Protein AF-A0A034WQ97-F1 (afdb_monomer_lite)

Sequence (135 aa):
FVFEAGGRCIQAEYGALTNDTISVLNSQLSSLNEISSISGIAKIVGPGKLSVRFYGVASLAGSADYWILDTDYDNYAVVYSCRKQLFAHSVNVWILTRERDPSEDIVKEALAVLVSQGVSLNPLTVTNQSGCSDA

pLDDT: mean 93.38, std 7.18, range [46.62, 98.5]

Organism: Bactrocera dorsalis (NCBI:txid27457)

Structure (mmCIF, N/CA/C/O backbone):
data_AF-A0A034WQ97-F1
#
_entry.id   AF-A0A034WQ97-F1
#
loop_
_atom_site.group_PDB
_atom_site.id
_atom_site.type_symbol
_atom_site.label_atom_id
_atom_site.label_alt_id
_atom_site.label_comp_id
_atom_site.label_asym_id
_atom_site.label_entity_id
_atom_site.label_seq_id
_atom_site.pdbx_PDB_ins_code
_atom_site.Cartn_x
_atom_site.Cartn_y
_atom_site.Cartn_z
_atom_site.occupancy
_atom_site.B_iso_or_equiv
_atom_site.auth_seq_id
_atom_site.auth_comp_id
_atom_site.auth_asym_id
_atom_site.auth_atom_id
_atom_site.pdbx_PDB_model_num
ATOM 1 N N . PHE A 1 1 ? -5.692 8.819 -10.101 1.00 58.31 1 PHE A N 1
ATOM 2 C CA . PHE A 1 1 ? -4.222 8.844 -10.075 1.00 58.31 1 PHE A CA 1
ATOM 3 C C . PHE A 1 1 ? -3.788 7.576 -9.376 1.00 58.31 1 PHE A C 1
ATOM 5 O O . PHE A 1 1 ? -4.330 7.298 -8.315 1.00 58.31 1 PHE A O 1
ATOM 12 N N . VAL A 1 2 ? -2.927 6.803 -10.025 1.00 77.75 2 VAL A N 1
ATOM 13 C CA . VAL A 1 2 ? -2.392 5.517 -9.564 1.00 77.75 2 VAL A CA 1
ATOM 14 C C . VAL A 1 2 ? -0.887 5.686 -9.731 1.00 77.75 2 VAL A C 1
ATOM 16 O O . VAL A 1 2 ? -0.426 5.805 -10.865 1.00 77.75 2 VAL A O 1
ATOM 19 N N . PHE A 1 3 ? -0.163 5.892 -8.631 1.00 85.19 3 PHE A N 1
ATOM 20 C CA . PHE A 1 3 ? 1.242 6.322 -8.670 1.00 85.19 3 PHE A CA 1
ATOM 21 C C . PHE A 1 3 ? 2.130 5.237 -9.286 1.00 85.19 3 PHE A C 1
ATOM 23 O O . PHE A 1 3 ? 3.003 5.519 -10.098 1.00 85.19 3 PHE A O 1
ATOM 30 N N . GLU A 1 4 ? 1.834 3.998 -8.930 1.00 87.88 4 GLU A N 1
ATOM 31 C CA . GLU A 1 4 ? 2.557 2.774 -9.241 1.00 87.88 4 GLU A CA 1
ATOM 32 C C . GLU A 1 4 ? 2.386 2.265 -10.685 1.00 87.88 4 GLU A C 1
ATOM 34 O O . GLU A 1 4 ? 2.962 1.248 -11.072 1.00 87.88 4 GLU A O 1
ATOM 39 N N . ALA A 1 5 ? 1.572 2.938 -11.503 1.00 88.88 5 ALA A N 1
ATOM 40 C CA . ALA A 1 5 ? 1.213 2.452 -12.830 1.00 88.88 5 ALA A CA 1
ATOM 41 C C . ALA A 1 5 ? 2.445 2.297 -13.745 1.00 88.88 5 ALA A C 1
ATOM 43 O O . ALA A 1 5 ? 3.085 3.275 -14.131 1.00 88.88 5 ALA A O 1
ATOM 44 N N . GLY A 1 6 ? 2.744 1.051 -14.130 1.00 89.50 6 GLY A N 1
ATOM 45 C CA . GLY A 1 6 ? 3.857 0.712 -15.024 1.00 89.50 6 GLY A CA 1
ATOM 46 C C . GLY A 1 6 ? 5.247 0.778 -14.382 1.00 89.50 6 GLY A C 1
ATOM 47 O O . GLY A 1 6 ? 6.238 0.683 -15.106 1.00 89.50 6 GLY A O 1
ATOM 48 N N . GLY A 1 7 ? 5.331 0.960 -13.062 1.00 93.69 7 GLY A N 1
ATOM 49 C CA . GLY A 1 7 ? 6.589 0.934 -12.324 1.00 93.69 7 GLY A CA 1
ATOM 50 C C . GLY A 1 7 ? 7.020 -0.466 -11.886 1.00 93.69 7 GLY A C 1
ATOM 51 O O . GLY A 1 7 ? 6.262 -1.436 -11.943 1.00 93.69 7 GLY A O 1
ATOM 52 N N . ARG A 1 8 ? 8.267 -0.559 -11.426 1.00 95.44 8 ARG A N 1
ATOM 53 C CA . ARG A 1 8 ? 8.866 -1.738 -10.786 1.00 95.44 8 ARG A CA 1
ATOM 54 C C . ARG A 1 8 ? 9.597 -1.321 -9.513 1.00 95.44 8 ARG A C 1
ATOM 56 O O . ARG A 1 8 ? 9.813 -0.130 -9.300 1.00 95.44 8 ARG A O 1
ATOM 63 N N . CYS A 1 9 ? 10.017 -2.279 -8.691 1.00 95.50 9 CYS A N 1
ATOM 64 C CA . CYS A 1 9 ? 10.703 -1.986 -7.426 1.00 95.50 9 CYS A CA 1
ATOM 65 C C . CYS A 1 9 ? 9.880 -1.070 -6.507 1.00 95.50 9 CYS A C 1
ATOM 67 O O . CYS A 1 9 ? 10.418 -0.152 -5.892 1.00 95.50 9 CYS A O 1
ATOM 69 N N . ILE A 1 10 ? 8.556 -1.257 -6.502 1.00 96.00 10 ILE A N 1
ATOM 70 C CA . ILE A 1 10 ? 7.641 -0.392 -5.759 1.00 96.00 10 ILE A CA 1
ATOM 71 C C . ILE A 1 10 ? 7.753 -0.721 -4.274 1.00 96.00 10 ILE A C 1
ATOM 73 O O . ILE A 1 10 ? 7.638 -1.886 -3.889 1.00 96.00 10 ILE A O 1
ATOM 77 N N . GLN A 1 11 ? 7.943 0.302 -3.449 1.00 95.69 11 GLN A N 1
ATOM 78 C CA . GLN A 1 11 ? 8.008 0.193 -1.997 1.00 95.69 11 GLN A CA 1
ATOM 79 C C . GLN A 1 11 ? 7.106 1.237 -1.351 1.00 95.69 11 GLN A C 1
ATOM 81 O O . GLN A 1 11 ? 6.896 2.322 -1.895 1.00 95.69 11 GLN A O 1
ATOM 86 N N . ALA A 1 12 ? 6.575 0.887 -0.184 1.00 96.56 12 ALA A N 1
ATOM 87 C CA . ALA A 1 12 ? 5.758 1.758 0.640 1.00 96.56 12 ALA A CA 1
ATOM 88 C C . ALA A 1 12 ? 6.300 1.731 2.070 1.00 96.56 12 ALA A C 1
ATOM 90 O 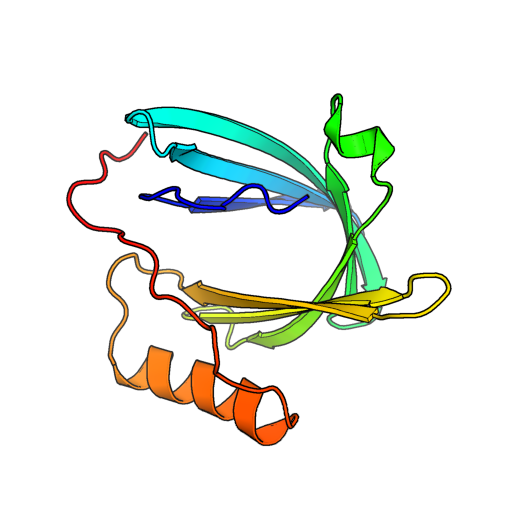O . ALA A 1 12 ? 6.276 0.696 2.736 1.00 96.56 12 ALA A O 1
ATOM 91 N N . GLU A 1 13 ? 6.781 2.874 2.539 1.00 97.38 13 GLU A N 1
ATOM 92 C CA . GLU A 1 13 ? 7.244 3.068 3.904 1.00 97.38 13 GLU A CA 1
ATOM 93 C C . GLU A 1 13 ? 6.207 3.857 4.697 1.00 97.38 13 GLU A C 1
ATOM 95 O O . GLU A 1 13 ? 5.699 4.896 4.258 1.00 97.38 13 GLU A O 1
ATOM 100 N N . TYR A 1 14 ? 5.908 3.353 5.892 1.00 96.50 14 TYR A N 1
ATOM 101 C CA . TYR A 1 14 ? 4.938 3.937 6.805 1.00 96.50 14 TYR A CA 1
ATOM 102 C C . TYR A 1 14 ? 5.596 4.227 8.151 1.00 96.50 14 TYR A C 1
ATOM 104 O O . TYR A 1 14 ? 6.325 3.389 8.678 1.00 96.50 14 TYR A O 1
ATOM 112 N N . GLY A 1 15 ? 5.310 5.391 8.732 1.00 96.81 15 GLY A N 1
ATOM 113 C CA . GLY A 1 15 ? 5.824 5.777 10.048 1.00 96.81 15 GLY A CA 1
ATOM 114 C C . GLY A 1 15 ? 4.748 6.413 10.918 1.00 96.81 15 GLY A C 1
ATOM 115 O O . GLY A 1 15 ? 3.923 7.182 10.436 1.00 96.81 15 GLY A O 1
ATOM 116 N N . ALA A 1 16 ? 4.736 6.113 12.214 1.00 96.06 16 ALA A N 1
ATOM 117 C CA . ALA A 1 16 ? 3.837 6.795 13.141 1.00 96.06 16 ALA A CA 1
ATOM 118 C C . ALA A 1 16 ? 4.297 8.249 13.342 1.00 96.06 16 ALA A C 1
ATOM 120 O O . ALA A 1 16 ? 5.448 8.490 13.701 1.00 96.06 16 ALA A O 1
ATOM 121 N N . LEU A 1 17 ? 3.401 9.216 13.123 1.00 95.31 17 LEU A N 1
ATOM 122 C CA . LEU A 1 17 ? 3.646 10.631 13.435 1.00 95.31 17 LEU A CA 1
ATOM 123 C C . LEU A 1 17 ? 2.954 11.031 14.741 1.00 95.31 17 LEU A C 1
ATOM 125 O O . LEU A 1 17 ? 3.537 11.708 15.584 1.00 95.31 17 LEU A O 1
ATOM 129 N N . THR A 1 18 ? 1.705 10.599 14.903 1.00 95.81 18 THR A N 1
ATOM 130 C CA . THR A 1 18 ? 0.875 10.771 16.103 1.00 95.81 18 THR A CA 1
ATOM 131 C C . THR A 1 18 ? 0.052 9.499 16.324 1.00 95.81 18 THR A C 1
ATOM 133 O O . THR A 1 18 ? 0.133 8.556 15.538 1.00 95.81 18 THR A O 1
ATOM 136 N N . ASN A 1 19 ? -0.792 9.472 17.360 1.00 92.50 19 ASN A N 1
ATOM 137 C CA . ASN A 1 19 ? -1.689 8.339 17.625 1.00 92.50 19 ASN A CA 1
ATOM 138 C C . ASN A 1 19 ? -2.686 8.052 16.485 1.00 92.50 19 ASN A C 1
ATOM 140 O O . ASN A 1 19 ? -3.202 6.944 16.398 1.00 92.50 19 ASN A O 1
ATOM 144 N N . ASP A 1 20 ? -2.988 9.042 15.643 1.00 95.62 20 ASP A N 1
ATOM 145 C CA . ASP A 1 20 ? -4.006 8.967 14.589 1.00 95.62 20 ASP A CA 1
ATOM 146 C C . ASP A 1 20 ? -3.475 9.297 13.187 1.00 95.62 20 ASP A C 1
ATOM 148 O O . ASP A 1 20 ? -4.236 9.264 12.218 1.00 95.62 20 ASP A O 1
ATOM 152 N N . THR A 1 21 ? -2.186 9.624 13.059 1.00 97.38 21 THR A N 1
ATOM 153 C CA . THR A 1 21 ? -1.586 10.069 11.799 1.00 97.38 21 THR A CA 1
ATOM 154 C C . THR A 1 21 ? -0.302 9.304 11.502 1.00 97.38 21 THR A C 1
ATOM 156 O O . THR A 1 21 ? 0.593 9.190 12.340 1.00 97.38 21 THR A O 1
ATOM 159 N N . ILE A 1 22 ? -0.210 8.818 10.268 1.00 98.06 22 ILE A N 1
ATOM 160 C CA . ILE A 1 22 ? 0.868 7.987 9.735 1.00 98.06 22 ILE A CA 1
ATOM 161 C C . ILE A 1 22 ? 1.511 8.731 8.554 1.00 98.06 22 ILE A C 1
ATOM 163 O O . ILE A 1 22 ? 0.797 9.265 7.703 1.00 98.06 22 ILE A O 1
ATOM 167 N N . SER A 1 23 ? 2.840 8.789 8.481 1.00 98.19 23 SER A N 1
ATOM 168 C CA . SER A 1 23 ? 3.563 9.199 7.275 1.00 98.19 23 SER A CA 1
ATOM 169 C C . SER A 1 23 ? 3.492 8.095 6.229 1.00 98.19 23 SER A C 1
ATOM 171 O O . SER A 1 23 ? 3.545 6.915 6.562 1.00 98.19 23 SER A O 1
ATOM 173 N N . VAL A 1 24 ? 3.379 8.480 4.962 1.00 97.88 24 VAL A N 1
ATOM 174 C CA . VAL A 1 24 ? 3.398 7.557 3.824 1.00 97.88 24 VAL A CA 1
ATOM 175 C C . VAL A 1 24 ? 4.471 8.029 2.857 1.00 97.88 24 VAL A C 1
ATOM 177 O O . VAL A 1 24 ? 4.450 9.193 2.449 1.00 97.88 24 VAL A O 1
ATOM 180 N N . LEU A 1 25 ? 5.376 7.140 2.466 1.00 97.56 25 LEU A N 1
ATOM 181 C CA . LEU A 1 25 ? 6.320 7.352 1.377 1.00 97.56 25 LEU A CA 1
ATOM 182 C C . LEU A 1 25 ? 6.231 6.163 0.428 1.00 97.56 25 LEU A C 1
ATOM 184 O O . LEU A 1 25 ? 6.611 5.059 0.788 1.00 97.56 25 LEU A O 1
ATOM 188 N N . ASN A 1 26 ? 5.743 6.398 -0.787 1.00 96.75 26 ASN A N 1
ATOM 189 C CA . ASN A 1 26 ? 5.850 5.414 -1.856 1.00 96.75 26 ASN A CA 1
ATOM 190 C C . ASN A 1 26 ? 7.036 5.771 -2.746 1.00 96.75 26 ASN A C 1
ATOM 192 O O . ASN A 1 26 ? 7.213 6.940 -3.098 1.00 96.75 26 ASN A O 1
ATOM 196 N N . SER A 1 27 ? 7.811 4.773 -3.145 1.00 96.06 27 SER A N 1
ATOM 197 C CA . SER A 1 27 ? 8.921 4.894 -4.087 1.00 96.06 27 SER A CA 1
ATOM 198 C C . SER A 1 27 ? 8.833 3.795 -5.143 1.00 96.06 27 SER A C 1
ATOM 200 O O . SER A 1 27 ? 8.210 2.757 -4.927 1.00 96.06 27 SER A O 1
ATOM 202 N N . GLN A 1 28 ? 9.391 4.047 -6.324 1.00 95.50 28 GLN A N 1
ATOM 203 C CA . GLN A 1 28 ? 9.461 3.079 -7.416 1.00 95.50 28 GLN A CA 1
ATOM 204 C C . GLN A 1 28 ? 10.566 3.444 -8.407 1.00 95.50 28 GLN A C 1
ATOM 206 O O . GLN A 1 28 ? 11.015 4.591 -8.467 1.00 95.50 28 GLN A O 1
ATOM 211 N N . LEU A 1 29 ? 10.911 2.494 -9.272 1.00 94.94 29 LEU A N 1
ATOM 212 C CA . LEU A 1 29 ? 11.479 2.785 -10.583 1.00 94.94 29 LEU A CA 1
ATOM 213 C C . LEU A 1 29 ? 10.333 2.914 -11.587 1.00 94.94 29 LEU A C 1
ATOM 215 O O . LEU A 1 29 ? 9.554 1.979 -11.771 1.00 94.94 29 LEU A O 1
ATOM 219 N N . SER A 1 30 ? 10.221 4.073 -12.230 1.00 91.00 30 SER A N 1
ATOM 220 C CA . SER A 1 30 ? 9.201 4.326 -13.248 1.00 91.00 30 SER A CA 1
ATOM 221 C C . SER A 1 30 ? 9.421 3.457 -14.493 1.00 91.00 30 SER A C 1
ATOM 223 O O . SER A 1 30 ? 10.463 2.822 -14.668 1.00 91.00 30 SER A O 1
ATOM 225 N N . SER A 1 31 ? 8.466 3.487 -15.421 1.00 88.88 31 SER A N 1
ATOM 226 C CA . SER A 1 31 ? 8.605 2.850 -16.739 1.00 88.88 31 SER A CA 1
ATOM 227 C C . SER A 1 31 ? 9.808 3.358 -17.553 1.00 88.88 31 SER A C 1
ATOM 229 O O . SER A 1 31 ? 10.275 2.662 -18.453 1.00 88.88 31 SER A O 1
ATOM 231 N N . LEU A 1 32 ? 10.344 4.538 -17.214 1.00 88.69 32 LEU A N 1
ATOM 232 C CA . LEU A 1 32 ? 11.552 5.122 -17.806 1.00 88.69 32 LEU A CA 1
ATOM 233 C C . LEU A 1 32 ? 12.841 4.741 -17.050 1.00 88.69 32 LEU A C 1
ATOM 235 O O . LEU A 1 32 ? 13.909 5.246 -17.379 1.00 88.69 32 LEU A O 1
ATOM 239 N N . ASN A 1 33 ? 12.762 3.844 -16.059 1.00 88.00 33 ASN A N 1
ATOM 240 C CA . ASN A 1 33 ? 13.845 3.486 -15.131 1.00 88.00 33 ASN A CA 1
ATOM 241 C C . ASN A 1 33 ? 14.378 4.660 -14.289 1.00 88.00 33 ASN A C 1
ATOM 243 O O . ASN A 1 33 ? 15.513 4.624 -13.818 1.00 88.00 33 ASN A O 1
ATOM 247 N N . GLU A 1 34 ? 13.556 5.681 -14.057 1.00 91.56 34 GLU A N 1
ATOM 248 C CA . GLU A 1 34 ? 13.888 6.778 -13.148 1.00 91.56 34 GLU A CA 1
ATOM 249 C C . GLU A 1 34 ? 13.325 6.506 -11.753 1.00 91.56 34 GLU A C 1
ATOM 251 O O . GLU A 1 34 ? 12.197 6.025 -11.616 1.00 91.56 34 GLU A O 1
ATOM 256 N N . ILE A 1 35 ? 14.088 6.851 -10.713 1.00 92.56 35 ILE A N 1
ATOM 257 C CA . ILE A 1 35 ? 13.593 6.815 -9.335 1.00 92.56 35 ILE A CA 1
ATOM 258 C C . ILE A 1 35 ? 12.507 7.881 -9.188 1.00 92.56 35 ILE A C 1
ATOM 260 O O . ILE A 1 35 ? 12.734 9.064 -9.437 1.00 92.56 35 ILE A O 1
ATOM 264 N N . SER A 1 36 ? 11.325 7.457 -8.756 1.00 93.81 36 SER A N 1
ATOM 265 C CA . SER A 1 36 ? 10.192 8.329 -8.476 1.00 93.81 36 SER A CA 1
ATOM 266 C C . SER A 1 36 ? 9.667 8.047 -7.079 1.00 93.81 36 SER A C 1
ATOM 268 O O . SER A 1 36 ? 9.613 6.893 -6.655 1.00 93.81 36 SER A O 1
ATOM 270 N N . SER A 1 37 ? 9.257 9.091 -6.365 1.00 95.56 37 SER A N 1
ATOM 271 C CA . SER A 1 37 ? 8.646 8.956 -5.049 1.00 95.56 37 SER A CA 1
ATOM 272 C C . SER A 1 37 ? 7.505 9.942 -4.847 1.00 95.56 37 SER A C 1
ATOM 274 O O . SER A 1 37 ? 7.434 11.002 -5.476 1.00 95.56 37 SER A O 1
ATOM 276 N N . ILE A 1 38 ? 6.587 9.574 -3.960 1.00 95.88 38 ILE A N 1
ATOM 277 C CA . ILE A 1 38 ? 5.496 10.427 -3.515 1.00 95.88 38 ILE A CA 1
ATOM 278 C C . ILE A 1 38 ? 5.289 10.254 -2.015 1.00 95.88 38 ILE A C 1
ATOM 280 O O . ILE A 1 38 ? 5.139 9.144 -1.507 1.00 95.88 38 ILE A O 1
ATOM 284 N N . SER A 1 39 ? 5.273 11.377 -1.303 1.00 97.62 39 SER A N 1
ATOM 285 C CA . SER A 1 39 ? 5.028 11.414 0.133 1.00 97.62 39 SER A CA 1
ATOM 286 C C . SER A 1 39 ? 3.641 11.958 0.456 1.00 97.62 39 SER A C 1
ATOM 288 O O . SER A 1 39 ? 3.013 12.680 -0.328 1.00 97.62 39 SER A O 1
ATOM 290 N N . GLY A 1 40 ? 3.140 11.585 1.625 1.00 97.25 40 GLY A N 1
ATOM 291 C CA . GLY A 1 40 ? 1.825 11.968 2.103 1.00 97.25 40 GLY A CA 1
ATOM 292 C C . GLY A 1 40 ? 1.609 11.608 3.563 1.00 97.25 40 GLY A C 1
ATOM 293 O O . GLY A 1 40 ? 2.534 11.237 4.287 1.00 97.25 40 GLY A O 1
ATOM 294 N N . ILE A 1 41 ? 0.351 11.711 3.975 1.00 98.00 41 ILE A N 1
ATOM 295 C CA . ILE A 1 41 ? -0.125 11.278 5.287 1.00 98.00 41 ILE A CA 1
ATOM 296 C C . ILE A 1 41 ? -1.350 10.390 5.145 1.00 98.00 41 ILE A C 1
ATOM 298 O O . ILE A 1 41 ? -2.178 10.594 4.258 1.00 98.00 41 ILE A O 1
ATOM 302 N N . ALA A 1 42 ? -1.495 9.453 6.069 1.00 98.00 42 ALA A N 1
ATOM 303 C CA . ALA A 1 42 ? -2.711 8.698 6.291 1.00 98.00 42 ALA A CA 1
ATOM 304 C C . ALA A 1 42 ? -3.275 9.052 7.670 1.00 98.00 42 ALA A C 1
ATOM 306 O O . ALA A 1 42 ? -2.556 9.016 8.666 1.00 98.00 42 ALA A O 1
ATOM 307 N N . LYS A 1 43 ? -4.560 9.406 7.729 1.00 98.06 43 LYS A N 1
ATOM 308 C CA . LYS A 1 43 ? -5.289 9.595 8.989 1.00 98.06 43 LYS A CA 1
ATOM 309 C C . LYS A 1 43 ? -6.120 8.365 9.303 1.00 98.06 43 LYS A C 1
ATOM 311 O O . LYS A 1 43 ? -6.845 7.896 8.427 1.00 98.06 43 LYS A O 1
ATOM 316 N N . ILE A 1 44 ? -6.064 7.887 10.539 1.00 97.62 44 ILE A N 1
ATOM 317 C CA . ILE A 1 44 ? -6.911 6.799 11.025 1.00 97.62 44 ILE A CA 1
ATOM 318 C C . ILE A 1 44 ? -8.323 7.350 11.227 1.00 97.62 44 ILE A C 1
ATOM 320 O O . ILE A 1 44 ? -8.556 8.205 12.076 1.00 97.62 44 ILE A O 1
ATOM 324 N N . VAL A 1 45 ? -9.269 6.871 10.421 1.00 97.50 45 VAL A N 1
ATOM 325 C CA . VAL A 1 45 ? -10.681 7.298 10.461 1.00 97.50 45 VAL A CA 1
ATOM 326 C C . VAL A 1 45 ? -11.608 6.211 11.012 1.00 97.50 45 VAL A C 1
ATOM 328 O O . VAL A 1 45 ? -12.809 6.423 11.159 1.00 97.50 45 VAL A O 1
ATOM 331 N N . GLY A 1 46 ? -11.053 5.043 11.329 1.00 97.19 46 GLY A N 1
ATOM 332 C CA . GLY A 1 46 ? -11.729 3.938 11.993 1.00 97.19 46 GLY A CA 1
ATOM 333 C C . GLY A 1 46 ? -10.847 2.687 12.031 1.00 97.19 46 GLY A C 1
ATOM 334 O O . GLY A 1 46 ? -9.758 2.690 11.450 1.00 97.19 46 GLY A O 1
ATOM 335 N N . PRO A 1 47 ? -11.303 1.604 12.682 1.00 96.06 47 PRO A N 1
ATOM 336 C CA . PRO A 1 47 ? -10.591 0.327 12.677 1.00 96.06 47 PRO A CA 1
ATOM 337 C C . PRO A 1 47 ? -10.338 -0.147 11.241 1.00 96.06 47 PRO A C 1
ATOM 339 O O . PRO A 1 47 ? -11.284 -0.263 10.461 1.00 96.06 47 PRO A O 1
ATOM 342 N N . GLY A 1 48 ? -9.066 -0.345 10.881 1.00 95.94 48 GLY A N 1
ATOM 343 C CA . GLY A 1 48 ? -8.653 -0.746 9.531 1.00 95.94 48 GLY A CA 1
ATOM 344 C C . GLY A 1 48 ? -8.980 0.266 8.425 1.00 95.94 48 GLY A C 1
ATOM 345 O O . GLY A 1 48 ? -8.963 -0.098 7.255 1.00 95.94 48 GLY A O 1
ATOM 346 N N . LYS A 1 49 ? -9.313 1.523 8.749 1.00 97.56 49 LYS A N 1
ATOM 347 C CA . LYS A 1 49 ? -9.733 2.532 7.763 1.00 97.56 49 LYS A CA 1
ATOM 348 C C . LYS A 1 49 ? -8.872 3.778 7.845 1.00 97.56 49 LYS A C 1
ATOM 350 O O . LYS A 1 49 ? -8.788 4.430 8.887 1.00 97.56 49 LYS A O 1
ATOM 355 N N . LEU A 1 50 ? -8.293 4.136 6.707 1.00 97.56 50 LEU A N 1
ATOM 356 C CA . LEU A 1 50 ? -7.383 5.256 6.554 1.00 97.56 50 LEU A CA 1
ATOM 357 C C . LEU A 1 50 ? -7.897 6.229 5.490 1.00 97.56 50 LEU A C 1
ATOM 359 O O . LEU A 1 50 ? -8.400 5.818 4.446 1.00 97.56 50 LEU A O 1
ATOM 363 N N . SER A 1 51 ? -7.715 7.525 5.737 1.00 97.12 51 SER A N 1
ATOM 364 C CA . SER A 1 51 ? -7.836 8.572 4.721 1.00 97.12 51 SER A CA 1
ATOM 365 C C . SER A 1 51 ? -6.439 9.037 4.327 1.00 97.12 51 SER A C 1
ATOM 367 O O . SER A 1 51 ? -5.760 9.707 5.109 1.00 97.12 51 SER A O 1
ATOM 369 N N . VAL A 1 52 ? -5.995 8.651 3.133 1.00 96.69 52 VAL A N 1
ATOM 370 C CA . VAL A 1 52 ? -4.647 8.920 2.620 1.00 96.69 52 VAL A CA 1
ATOM 371 C C . VAL A 1 52 ? -4.661 10.159 1.742 1.00 96.69 52 VAL A C 1
ATOM 373 O O . VAL A 1 52 ? -5.475 10.272 0.828 1.00 96.69 52 VAL A O 1
ATOM 376 N N . ARG A 1 53 ? -3.739 11.089 1.983 1.00 95.75 53 ARG A N 1
ATOM 377 C CA . ARG A 1 53 ? -3.549 12.294 1.176 1.00 95.75 53 ARG A CA 1
ATOM 378 C C . ARG A 1 53 ? -2.079 12.461 0.823 1.00 95.75 53 ARG A C 1
ATOM 380 O O . ARG A 1 53 ? -1.244 12.646 1.705 1.00 95.75 53 ARG A O 1
ATOM 387 N N . PHE A 1 54 ? -1.792 12.468 -0.472 1.00 96.38 54 PHE A N 1
ATOM 388 C CA . PHE A 1 54 ? -0.459 12.752 -0.993 1.00 96.38 54 PHE A CA 1
ATOM 389 C C . PHE A 1 54 ? -0.220 14.254 -1.165 1.00 96.38 54 PHE A C 1
ATOM 391 O O . PHE A 1 54 ? -1.155 15.037 -1.365 1.00 96.38 54 PHE A O 1
ATOM 398 N N . TYR A 1 55 ? 1.045 14.653 -1.076 1.00 95.31 55 TYR A N 1
ATOM 399 C CA . TYR A 1 55 ? 1.488 16.034 -1.231 1.00 95.31 55 TYR A CA 1
ATOM 400 C C . TYR A 1 55 ? 1.707 16.427 -2.701 1.00 95.31 55 TYR A C 1
ATOM 402 O O . TYR A 1 55 ? 1.555 15.625 -3.625 1.00 95.31 55 TYR A O 1
ATOM 410 N N . GLY A 1 56 ? 2.031 17.704 -2.928 1.00 92.19 56 GLY A N 1
ATOM 411 C CA . GLY A 1 56 ? 2.290 18.250 -4.262 1.00 92.19 56 GLY A CA 1
ATOM 412 C C . GLY A 1 56 ? 1.049 18.266 -5.158 1.00 92.19 56 GLY A C 1
ATOM 413 O O . GLY A 1 56 ? -0.079 18.429 -4.686 1.00 92.19 56 GLY A O 1
ATOM 414 N N . VAL A 1 57 ? 1.253 18.084 -6.464 1.00 88.31 57 VAL A N 1
ATOM 415 C CA . VAL A 1 57 ? 0.176 18.098 -7.472 1.00 88.31 57 VAL A CA 1
ATOM 416 C C . VAL A 1 57 ? -0.870 17.002 -7.250 1.00 88.31 57 VAL A C 1
ATOM 418 O O . VAL A 1 57 ? -2.041 17.197 -7.568 1.00 88.31 57 VAL A O 1
ATOM 421 N N . ALA A 1 58 ? -0.485 15.879 -6.635 1.00 88.94 58 ALA A N 1
ATOM 422 C CA . ALA A 1 58 ? -1.400 14.784 -6.323 1.00 88.94 58 ALA A CA 1
ATOM 423 C C . ALA A 1 58 ? -2.465 15.180 -5.288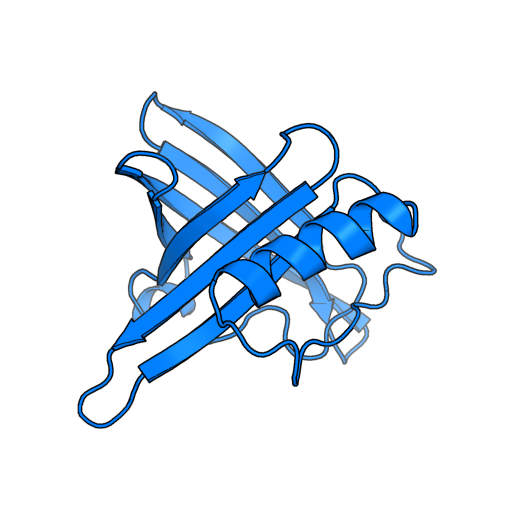 1.00 88.94 58 ALA A C 1
ATOM 425 O O . ALA A 1 58 ? -3.557 14.615 -5.291 1.00 88.94 58 ALA A O 1
ATOM 426 N N . SER A 1 59 ? -2.201 16.197 -4.461 1.00 90.06 59 SER A N 1
ATOM 427 C CA . SER A 1 59 ? -3.169 16.697 -3.476 1.00 90.06 59 SER A CA 1
ATOM 428 C C . SER A 1 59 ? -4.456 17.247 -4.107 1.00 90.06 59 SER A C 1
ATOM 430 O O . SER A 1 59 ? -5.496 17.264 -3.448 1.00 90.06 59 SER A O 1
ATOM 432 N N . LEU A 1 60 ? -4.417 17.634 -5.390 1.00 88.62 60 LEU A N 1
ATOM 433 C CA . LEU A 1 60 ? -5.585 18.075 -6.160 1.00 88.62 60 LEU A CA 1
ATOM 434 C C . LEU A 1 60 ? -6.588 16.939 -6.410 1.00 88.62 60 LEU A C 1
ATOM 436 O O . LEU A 1 60 ? -7.768 17.197 -6.634 1.00 88.62 60 LEU A O 1
ATOM 440 N N . ALA A 1 61 ? -6.145 15.678 -6.343 1.00 86.25 61 ALA A N 1
ATOM 441 C CA . ALA A 1 61 ? -7.029 14.519 -6.448 1.00 86.25 61 ALA A CA 1
ATOM 442 C C . ALA A 1 61 ? -7.860 14.281 -5.170 1.00 86.25 61 ALA A C 1
ATOM 444 O O . ALA A 1 61 ? -8.816 13.500 -5.206 1.00 86.25 61 ALA A O 1
ATOM 445 N N . GLY A 1 62 ? -7.537 14.977 -4.074 1.00 90.44 62 GLY A N 1
ATOM 446 C CA . GLY A 1 62 ? -8.153 14.802 -2.763 1.00 90.44 62 GLY A CA 1
ATOM 447 C C . GLY A 1 62 ? -7.573 13.619 -1.988 1.00 90.44 62 GLY A C 1
ATOM 448 O O . GLY A 1 62 ? -6.467 13.156 -2.270 1.00 90.44 62 GLY A O 1
ATOM 449 N N . SER A 1 63 ? -8.323 13.154 -0.989 1.00 92.69 63 SER A N 1
ATOM 450 C CA . SER A 1 63 ? -7.966 11.960 -0.221 1.00 92.69 63 SER A CA 1
ATOM 451 C C . SER A 1 63 ? -8.466 10.682 -0.898 1.00 92.69 63 SER A C 1
ATOM 453 O O . SER A 1 63 ? -9.516 10.685 -1.546 1.00 92.69 63 SER A O 1
ATOM 455 N N . ALA A 1 64 ? -7.731 9.591 -0.706 1.00 92.50 64 ALA A N 1
ATOM 456 C CA . ALA A 1 64 ? -8.129 8.239 -1.063 1.00 92.50 64 ALA A CA 1
ATOM 457 C C . ALA A 1 64 ? -8.462 7.440 0.202 1.00 92.50 64 ALA A C 1
ATOM 459 O O . ALA A 1 64 ? -7.744 7.513 1.200 1.00 92.50 64 ALA A O 1
ATOM 460 N N . ASP A 1 65 ? -9.539 6.665 0.143 1.00 94.44 65 ASP A N 1
ATOM 461 C CA . ASP A 1 65 ? -9.903 5.743 1.214 1.00 94.44 65 ASP A CA 1
ATOM 462 C C . ASP A 1 65 ? -9.065 4.475 1.084 1.00 94.44 65 ASP A C 1
ATOM 464 O O . ASP A 1 65 ? -9.059 3.858 0.020 1.00 94.44 65 ASP A O 1
ATOM 468 N N . TYR A 1 66 ? -8.336 4.113 2.136 1.00 96.50 66 TYR A N 1
ATOM 469 C CA . TYR A 1 66 ? -7.540 2.888 2.220 1.00 96.50 66 TYR A CA 1
ATOM 470 C C . TYR A 1 66 ? -8.136 2.029 3.328 1.00 96.50 66 TYR A C 1
ATOM 472 O O . TYR A 1 66 ? -8.060 2.372 4.509 1.00 96.50 66 TYR A O 1
ATOM 480 N N . TRP A 1 67 ? -8.801 0.949 2.941 1.00 97.12 67 TRP A N 1
ATOM 481 C CA . TRP A 1 67 ? -9.422 0.004 3.857 1.00 97.12 67 TRP A CA 1
ATOM 482 C C . TRP A 1 67 ? -8.577 -1.259 3.886 1.00 97.12 67 TRP A C 1
ATOM 484 O O . TRP A 1 67 ? -8.331 -1.868 2.849 1.00 97.12 67 TRP A O 1
ATOM 494 N N . ILE A 1 68 ? -8.124 -1.635 5.072 1.00 97.88 68 ILE A N 1
ATOM 495 C CA . ILE A 1 68 ? -7.388 -2.870 5.298 1.00 97.88 68 ILE A CA 1
ATOM 496 C C . ILE A 1 68 ? -8.430 -3.976 5.419 1.00 97.88 68 ILE A C 1
ATOM 498 O O . ILE A 1 68 ? -9.195 -3.999 6.383 1.00 97.88 68 ILE A O 1
ATOM 502 N N . LEU A 1 69 ? -8.515 -4.825 4.395 1.00 97.75 69 LEU A N 1
ATOM 503 C CA . LEU A 1 69 ? -9.431 -5.964 4.385 1.00 97.75 69 LEU A CA 1
ATOM 504 C C . LEU A 1 69 ? -8.928 -7.067 5.311 1.00 97.75 69 LEU A C 1
ATOM 506 O O . LEU A 1 69 ? -9.727 -7.654 6.031 1.00 97.75 69 LEU A O 1
ATOM 510 N N . ASP A 1 70 ? -7.617 -7.303 5.292 1.00 98.44 70 ASP A N 1
ATOM 511 C CA . ASP A 1 70 ? -6.935 -8.197 6.219 1.00 98.44 70 ASP A CA 1
ATOM 512 C C . ASP A 1 70 ? -5.434 -7.891 6.266 1.00 98.44 70 ASP A C 1
ATOM 514 O O . ASP A 1 70 ? -4.879 -7.283 5.342 1.00 98.44 70 ASP A O 1
ATOM 518 N N . THR A 1 71 ? -4.786 -8.288 7.353 1.00 98.25 71 THR A N 1
ATOM 519 C CA . THR A 1 71 ? -3.332 -8.244 7.523 1.00 98.25 71 THR A CA 1
ATOM 520 C C . THR A 1 71 ? -2.939 -9.108 8.710 1.00 98.25 71 THR A C 1
ATOM 522 O O . THR A 1 71 ? -3.568 -9.056 9.766 1.00 98.25 71 THR A O 1
ATOM 525 N N . ASP A 1 72 ? -1.845 -9.840 8.563 1.00 97.81 72 ASP A N 1
ATOM 526 C CA . ASP A 1 72 ? -1.194 -10.537 9.669 1.00 97.81 72 ASP A CA 1
ATOM 527 C C . ASP A 1 72 ? -0.095 -9.685 10.329 1.00 97.81 72 ASP A C 1
ATOM 529 O O . ASP A 1 72 ? 0.607 -10.161 11.215 1.00 97.81 72 ASP A O 1
ATOM 533 N N . TYR A 1 73 ? 0.046 -8.421 9.904 1.00 96.75 73 TYR A N 1
ATOM 534 C CA . TYR A 1 73 ? 1.061 -7.431 10.288 1.00 96.75 73 TYR A CA 1
ATOM 535 C C . TYR A 1 73 ? 2.508 -7.765 9.893 1.00 96.75 73 TYR A C 1
ATOM 537 O O . TYR A 1 73 ? 3.276 -6.843 9.573 1.00 96.75 73 TYR A O 1
ATOM 545 N N . ASP A 1 74 ? 2.856 -9.046 9.876 1.00 97.94 74 ASP A N 1
ATOM 546 C CA . ASP A 1 74 ? 4.220 -9.550 9.754 1.00 97.94 74 ASP A CA 1
ATOM 547 C C . ASP A 1 74 ? 4.590 -9.993 8.337 1.00 97.94 74 ASP A C 1
ATOM 549 O O . ASP A 1 74 ? 5.770 -9.957 7.998 1.00 97.94 74 ASP A O 1
ATOM 553 N N . ASN A 1 75 ? 3.627 -10.344 7.480 1.00 98.25 75 ASN A N 1
ATOM 554 C CA . ASN A 1 75 ? 3.924 -10.843 6.135 1.00 98.25 75 ASN A CA 1
ATOM 555 C C . ASN A 1 75 ? 3.154 -10.106 5.042 1.00 98.25 75 ASN A C 1
ATOM 557 O O . ASN A 1 75 ? 3.758 -9.765 4.020 1.00 98.25 75 ASN A O 1
ATOM 561 N N . TYR A 1 76 ? 1.865 -9.816 5.236 1.00 98.50 76 TYR A N 1
ATOM 562 C CA . TYR A 1 76 ? 1.039 -9.189 4.206 1.00 98.50 76 TYR A CA 1
ATOM 563 C C . TYR A 1 76 ? 0.009 -8.191 4.735 1.00 98.50 76 TYR A C 1
ATOM 565 O O . TYR A 1 76 ? -0.398 -8.202 5.894 1.00 98.50 76 TYR A O 1
ATOM 573 N N . ALA A 1 77 ? -0.466 -7.336 3.833 1.00 98.50 77 ALA A N 1
ATOM 574 C CA . ALA A 1 77 ? -1.669 -6.538 4.016 1.00 98.50 77 ALA A CA 1
ATOM 575 C C . ALA A 1 77 ? -2.461 -6.465 2.708 1.00 98.50 77 ALA A C 1
ATOM 577 O O . ALA A 1 77 ? -1.899 -6.213 1.639 1.00 98.50 77 ALA A O 1
ATOM 578 N N . VAL A 1 78 ? -3.778 -6.643 2.799 1.00 98.44 78 VAL A N 1
ATOM 579 C CA . VAL A 1 78 ? -4.706 -6.498 1.674 1.00 98.44 78 VAL A CA 1
ATOM 580 C C . VAL A 1 78 ? -5.426 -5.167 1.803 1.00 98.44 78 VAL A C 1
ATOM 582 O O . VAL A 1 78 ? -6.243 -4.961 2.701 1.00 98.44 78 VAL A O 1
ATOM 585 N N . VAL A 1 79 ? -5.118 -4.249 0.895 1.00 97.94 79 VAL A N 1
ATOM 586 C CA . VAL A 1 79 ? -5.641 -2.885 0.899 1.00 97.94 79 VAL A CA 1
ATOM 587 C C . VAL A 1 79 ? -6.657 -2.725 -0.220 1.00 97.94 79 VAL A C 1
ATOM 589 O O . VAL A 1 79 ? -6.377 -3.015 -1.379 1.00 97.94 79 VAL A O 1
ATOM 592 N N . TYR A 1 80 ? -7.824 -2.200 0.123 1.00 96.62 80 TYR A N 1
ATOM 593 C CA . TYR A 1 80 ? -8.900 -1.866 -0.794 1.00 96.62 80 TYR A CA 1
ATOM 594 C C . TYR A 1 80 ? -9.143 -0.360 -0.802 1.00 96.62 80 TYR A C 1
ATOM 596 O O . TYR A 1 80 ? -9.271 0.270 0.248 1.00 96.62 80 TYR A O 1
ATOM 604 N N . SER A 1 81 ? -9.262 0.219 -1.992 1.00 94.75 81 SER A N 1
ATOM 605 C CA . SER A 1 81 ? -9.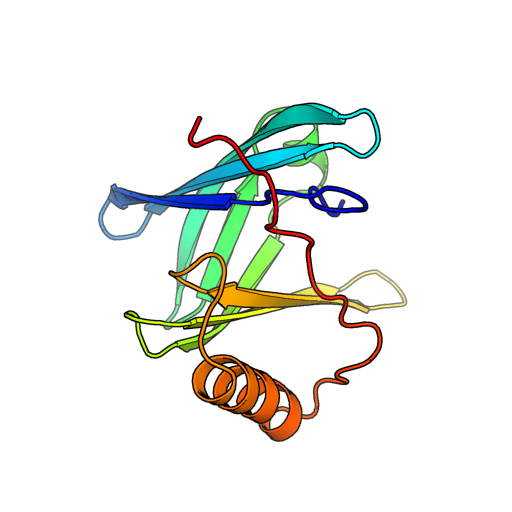687 1.601 -2.175 1.00 94.75 81 SER A CA 1
ATOM 606 C C . SER A 1 81 ? -10.828 1.674 -3.167 1.00 94.75 81 SER A C 1
ATOM 608 O O . SER A 1 81 ? -10.736 1.167 -4.283 1.00 94.75 81 SER A O 1
ATOM 610 N N . CYS A 1 82 ? -11.902 2.352 -2.776 1.00 91.12 82 CYS A N 1
ATOM 611 C CA . CYS A 1 82 ? -13.023 2.633 -3.653 1.00 91.12 82 CYS A CA 1
ATOM 612 C C . CYS A 1 82 ? -13.316 4.123 -3.638 1.00 91.12 82 CYS A C 1
ATOM 614 O O . CYS A 1 82 ? -13.551 4.717 -2.589 1.00 91.12 82 CYS A O 1
ATOM 616 N N . ARG A 1 83 ? -13.334 4.729 -4.823 1.00 87.38 83 ARG A N 1
ATOM 617 C CA . ARG A 1 83 ? -13.703 6.127 -4.995 1.00 87.38 83 ARG A CA 1
ATOM 618 C C . ARG A 1 83 ? -14.997 6.217 -5.777 1.00 87.38 83 ARG A C 1
ATOM 620 O O . ARG A 1 83 ? -15.040 5.893 -6.965 1.00 87.38 83 ARG A O 1
ATOM 627 N N . LYS A 1 84 ? -16.041 6.723 -5.123 1.00 84.44 84 LYS A N 1
ATOM 628 C CA . LYS A 1 84 ? -17.299 7.060 -5.789 1.00 84.44 84 LYS A CA 1
ATOM 629 C C . LYS A 1 84 ? -17.099 8.282 -6.687 1.00 84.44 84 LYS A C 1
ATOM 631 O O . LYS A 1 84 ? -16.637 9.330 -6.241 1.00 84.44 84 LYS A O 1
ATOM 636 N N . GLN A 1 85 ? -17.471 8.142 -7.948 1.00 81.56 85 GLN A N 1
ATOM 637 C CA . GLN A 1 85 ? -17.601 9.219 -8.922 1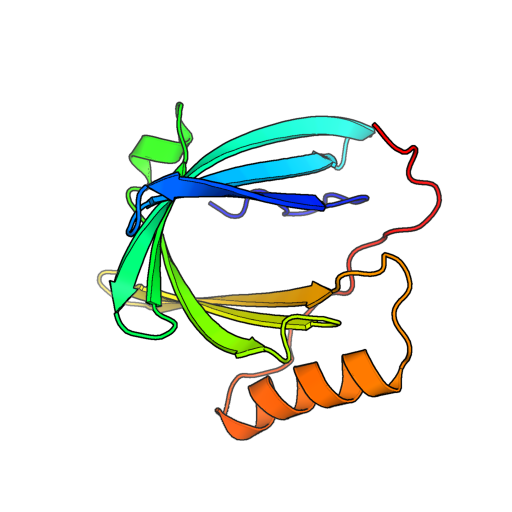.00 81.56 85 GLN A CA 1
ATOM 638 C C . GLN A 1 85 ? -19.085 9.412 -9.265 1.00 81.56 85 GLN A C 1
ATOM 640 O O . GLN A 1 85 ? -19.943 8.652 -8.817 1.00 81.56 85 GLN A O 1
ATOM 645 N N . LEU A 1 86 ? -19.404 10.448 -10.044 1.00 83.25 86 LEU A N 1
ATOM 646 C CA . LEU A 1 86 ? -20.791 10.848 -10.305 1.00 83.25 86 LEU A CA 1
ATOM 647 C C . LEU A 1 86 ? -21.637 9.732 -10.953 1.00 83.25 86 LEU A C 1
ATOM 649 O O . LEU A 1 86 ? -22.810 9.597 -10.622 1.00 83.25 86 LEU A O 1
ATOM 653 N N . PHE A 1 87 ? -21.030 8.905 -11.813 1.00 87.94 87 PHE A N 1
ATOM 654 C CA . PHE A 1 87 ? -21.716 7.833 -12.553 1.00 87.94 87 PHE A CA 1
ATOM 655 C C . PHE A 1 87 ? -21.041 6.457 -12.448 1.00 87.94 87 PHE A C 1
ATOM 657 O O . PHE A 1 87 ? -21.497 5.501 -13.066 1.00 87.94 87 PHE A O 1
ATOM 664 N N . ALA A 1 88 ? -19.947 6.342 -11.693 1.00 86.69 88 ALA A N 1
ATOM 665 C CA . ALA A 1 88 ? -19.158 5.118 -11.590 1.00 86.69 88 ALA A CA 1
ATOM 666 C C . ALA A 1 88 ? -18.429 5.054 -10.244 1.00 86.69 88 ALA A C 1
ATOM 668 O O . ALA A 1 88 ? -18.383 6.032 -9.499 1.00 86.69 88 ALA A O 1
ATOM 669 N N . HIS A 1 89 ? -17.835 3.908 -9.937 1.00 84.69 89 HIS A N 1
ATOM 670 C CA . HIS A 1 89 ? -16.870 3.769 -8.856 1.00 84.69 89 HIS A CA 1
ATOM 671 C C . HIS A 1 89 ? -15.563 3.231 -9.429 1.00 84.69 89 HIS A C 1
ATOM 673 O O . HIS A 1 89 ? -15.565 2.326 -10.259 1.00 84.69 89 HIS A O 1
ATOM 679 N N . SER A 1 90 ? -14.448 3.807 -8.996 1.00 86.81 90 SER A N 1
ATOM 680 C CA . SER A 1 90 ? -13.122 3.265 -9.281 1.00 86.81 90 SER A CA 1
ATOM 681 C C . SER A 1 90 ? -12.676 2.443 -8.087 1.00 86.81 90 SER A C 1
ATOM 683 O O . SER A 1 90 ? -12.645 2.967 -6.974 1.00 86.81 90 SER A O 1
ATOM 685 N N . VAL A 1 91 ? -12.333 1.183 -8.329 1.00 90.62 91 VAL A N 1
ATOM 686 C CA . VAL A 1 91 ? -11.793 0.272 -7.321 1.00 90.62 91 VAL A CA 1
ATOM 687 C C . VAL A 1 91 ? -10.331 0.018 -7.640 1.00 90.62 91 VAL A C 1
ATOM 689 O O . VAL A 1 91 ? -9.993 -0.276 -8.783 1.00 90.62 91 VAL A O 1
ATOM 692 N N . ASN A 1 92 ? -9.485 0.135 -6.626 1.00 93.19 92 ASN A N 1
ATOM 693 C CA . ASN A 1 92 ? -8.100 -0.303 -6.661 1.00 93.19 92 ASN A CA 1
ATOM 694 C C . ASN A 1 92 ? -7.870 -1.234 -5.473 1.00 93.19 92 ASN A C 1
ATOM 696 O O . ASN A 1 92 ? -8.431 -1.024 -4.394 1.00 93.19 92 ASN A O 1
ATOM 700 N N . VAL A 1 93 ? -7.049 -2.252 -5.681 1.00 95.62 93 VAL A N 1
ATOM 701 C CA . VAL A 1 93 ? -6.658 -3.204 -4.647 1.00 95.62 93 VAL A CA 1
ATOM 702 C C . VAL A 1 93 ? -5.170 -3.454 -4.724 1.00 95.62 93 VAL A C 1
ATOM 704 O O . VAL A 1 93 ? -4.609 -3.549 -5.813 1.00 95.62 93 VAL A O 1
ATOM 707 N N . TRP A 1 94 ? -4.559 -3.584 -3.554 1.00 97.00 94 TRP A N 1
ATOM 708 C CA . TRP A 1 94 ? -3.148 -3.897 -3.407 1.00 97.00 94 TRP A CA 1
ATOM 709 C C . TRP A 1 94 ? -2.990 -5.050 -2.431 1.00 97.00 94 TRP A C 1
ATOM 711 O O . TRP A 1 94 ? -3.587 -5.051 -1.355 1.00 97.00 94 TRP A O 1
ATOM 721 N N . ILE A 1 95 ? -2.152 -6.007 -2.809 1.00 98.00 95 ILE A N 1
ATOM 722 C CA . ILE A 1 95 ? -1.544 -6.951 -1.880 1.00 98.00 95 ILE A CA 1
ATOM 723 C C . ILE A 1 95 ? -0.135 -6.426 -1.639 1.00 98.00 95 ILE A C 1
ATOM 725 O O . ILE A 1 95 ? 0.659 -6.324 -2.573 1.00 98.00 95 ILE A O 1
ATOM 729 N N . LEU A 1 96 ? 0.137 -6.027 -0.403 1.00 97.94 96 LEU A N 1
ATOM 730 C CA . LEU A 1 96 ? 1.448 -5.572 0.037 1.00 97.94 96 LEU A CA 1
ATOM 731 C C . LEU A 1 96 ? 2.097 -6.701 0.823 1.00 97.94 96 LEU A C 1
ATOM 733 O O . LEU A 1 96 ? 1.439 -7.292 1.676 1.00 97.94 96 LEU A O 1
ATOM 737 N N . THR A 1 97 ? 3.371 -6.974 0.565 1.00 98.19 97 THR A N 1
ATOM 738 C CA . THR A 1 97 ? 4.150 -7.971 1.305 1.00 98.19 97 THR A CA 1
ATOM 739 C C . THR A 1 97 ? 5.351 -7.320 1.972 1.00 98.19 97 THR A C 1
ATOM 741 O O . THR A 1 97 ? 5.896 -6.338 1.465 1.00 98.19 97 THR A O 1
ATOM 744 N N . ARG A 1 98 ? 5.752 -7.841 3.136 1.00 97.31 98 ARG A N 1
ATOM 745 C CA . ARG A 1 98 ? 6.964 -7.377 3.830 1.00 97.31 98 ARG A CA 1
ATOM 746 C C . ARG A 1 98 ? 8.228 -7.753 3.068 1.00 97.31 98 ARG A C 1
ATOM 748 O O . ARG A 1 98 ? 9.148 -6.946 2.971 1.00 97.31 98 ARG A O 1
ATOM 755 N N . GLU A 1 99 ? 8.253 -8.958 2.509 1.00 96.19 99 GLU A N 1
ATOM 756 C CA . GLU A 1 99 ? 9.349 -9.444 1.677 1.00 96.19 99 GLU A CA 1
ATOM 757 C C . GLU A 1 99 ? 9.129 -9.085 0.204 1.00 96.19 99 GLU A C 1
ATOM 759 O O . GLU A 1 99 ? 7.995 -9.043 -0.283 1.00 96.19 99 GLU A O 1
ATOM 764 N N . ARG A 1 100 ? 10.231 -8.846 -0.519 1.00 94.38 100 ARG A N 1
ATOM 765 C CA . ARG A 1 100 ? 10.210 -8.602 -1.973 1.00 94.38 100 ARG A CA 1
ATOM 766 C C . ARG A 1 100 ? 9.831 -9.851 -2.771 1.00 94.38 100 ARG A C 1
ATOM 768 O O . ARG A 1 100 ? 9.240 -9.716 -3.838 1.00 94.38 100 ARG A O 1
ATOM 775 N N . ASP A 1 101 ? 10.197 -11.023 -2.258 1.00 94.62 101 ASP A N 1
ATOM 776 C CA . ASP A 1 101 ? 9.907 -12.338 -2.834 1.00 94.62 101 ASP A CA 1
ATOM 777 C C . ASP A 1 101 ? 9.232 -13.213 -1.761 1.00 94.62 101 ASP A C 1
ATOM 779 O O . ASP A 1 101 ? 9.896 -14.024 -1.117 1.00 94.62 101 ASP A O 1
ATOM 783 N N . PRO A 1 102 ? 7.943 -12.959 -1.465 1.00 96.56 102 PRO A N 1
ATOM 784 C CA . PRO A 1 102 ? 7.206 -13.672 -0.427 1.00 96.56 102 PRO A CA 1
ATOM 785 C C . PRO A 1 102 ? 6.953 -15.129 -0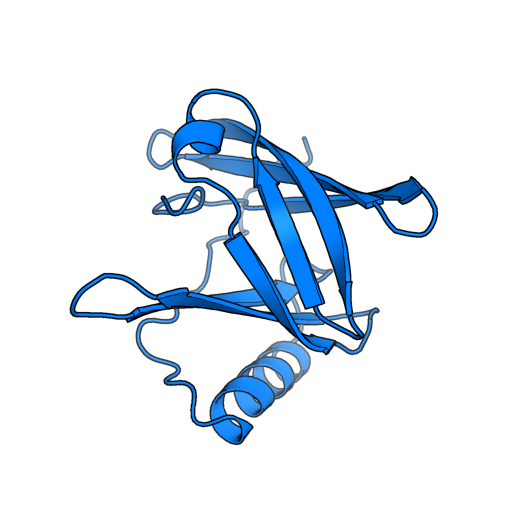.830 1.00 96.56 102 PRO A C 1
ATOM 787 O O . PRO A 1 102 ? 6.873 -15.464 -2.013 1.00 96.56 102 PRO A O 1
ATOM 790 N N . SER A 1 103 ? 6.726 -16.002 0.153 1.00 97.75 103 SER A N 1
ATOM 791 C CA . SER A 1 103 ? 6.325 -17.381 -0.136 1.00 97.75 103 SER A CA 1
ATOM 792 C C . SER A 1 103 ? 4.972 -17.442 -0.856 1.00 97.75 103 SER A C 1
ATOM 794 O O . SER A 1 103 ? 4.093 -16.594 -0.672 1.00 97.75 103 SER A O 1
ATOM 796 N N . GLU A 1 104 ? 4.767 -18.494 -1.654 1.00 97.19 104 GLU A N 1
ATOM 797 C CA . GLU A 1 104 ? 3.495 -18.692 -2.357 1.00 97.19 104 GLU A CA 1
ATOM 798 C C . GLU A 1 104 ? 2.293 -18.772 -1.410 1.00 97.19 104 GLU A C 1
ATOM 800 O O . GLU A 1 104 ? 1.189 -18.392 -1.797 1.00 97.19 104 GLU A O 1
ATOM 805 N N . ASP A 1 105 ? 2.487 -19.281 -0.194 1.00 98.06 105 ASP A N 1
ATOM 806 C CA . ASP A 1 105 ? 1.408 -19.452 0.775 1.00 98.06 105 ASP A CA 1
ATOM 807 C C . ASP A 1 105 ? 0.908 -18.097 1.289 1.00 98.06 105 ASP A C 1
ATOM 809 O O . ASP A 1 105 ? -0.302 -17.880 1.316 1.00 98.06 105 ASP A O 1
ATOM 813 N N . ILE A 1 106 ? 1.816 -17.147 1.556 1.00 98.38 106 ILE A N 1
ATOM 814 C CA . ILE A 1 106 ? 1.457 -15.764 1.915 1.00 98.38 106 ILE A CA 1
ATOM 815 C C . ILE A 1 106 ? 0.670 -15.096 0.781 1.00 98.38 106 ILE A C 1
ATOM 817 O O . ILE A 1 106 ? -0.344 -14.436 1.012 1.00 98.38 106 ILE A O 1
ATOM 821 N N . VAL A 1 107 ? 1.093 -15.302 -0.470 1.00 97.75 107 VAL A N 1
ATOM 822 C CA . VAL A 1 107 ? 0.382 -14.751 -1.634 1.00 97.75 107 VAL A CA 1
ATOM 823 C C . VAL A 1 107 ? -1.007 -15.383 -1.782 1.00 97.75 107 VAL A C 1
ATOM 825 O O . VAL A 1 107 ? -1.980 -14.670 -2.030 1.00 97.75 107 VAL A O 1
ATOM 828 N N . LYS A 1 108 ? -1.131 -16.706 -1.610 1.00 97.94 108 LYS A N 1
ATOM 829 C CA . LYS A 1 108 ? -2.417 -17.423 -1.673 1.00 97.94 108 LYS A CA 1
ATOM 830 C C . LYS A 1 108 ? -3.378 -16.958 -0.582 1.00 97.94 108 LYS A C 1
ATOM 832 O O . LYS A 1 108 ? -4.557 -16.768 -0.877 1.00 97.94 108 LYS A O 1
ATOM 837 N N . GLU A 1 109 ? -2.888 -16.745 0.635 1.00 98.12 109 GLU A N 1
ATOM 838 C CA . GLU A 1 109 ? -3.683 -16.228 1.749 1.00 98.12 109 GLU A CA 1
ATOM 839 C C . GLU A 1 109 ? -4.232 -14.828 1.436 1.00 98.12 109 GLU A C 1
ATOM 841 O O . GLU A 1 109 ? -5.447 -14.620 1.444 1.00 98.12 109 GLU A O 1
ATOM 846 N N . ALA A 1 110 ? -3.367 -13.900 1.020 1.00 98.12 110 ALA A N 1
ATOM 847 C CA . ALA A 1 110 ? -3.773 -12.545 0.655 1.00 98.12 110 ALA A CA 1
ATOM 848 C C . ALA A 1 110 ? -4.766 -12.509 -0.529 1.00 98.12 110 ALA A C 1
ATOM 850 O O . ALA A 1 110 ? -5.709 -11.713 -0.546 1.00 98.12 110 ALA A O 1
ATOM 851 N N . LEU A 1 111 ? -4.603 -13.391 -1.522 1.00 98.00 111 LEU A N 1
ATOM 852 C CA . LEU A 1 111 ? -5.563 -13.536 -2.624 1.00 98.00 111 LEU A CA 1
ATOM 853 C C . LEU A 1 111 ? -6.912 -14.092 -2.143 1.00 98.00 111 LEU A C 1
ATOM 855 O O . LEU A 1 111 ? -7.961 -13.647 -2.615 1.00 98.00 111 LEU A O 1
ATOM 859 N N . ALA A 1 112 ? -6.908 -15.041 -1.203 1.00 98.19 112 ALA A N 1
ATOM 860 C CA . ALA A 1 112 ? -8.129 -15.620 -0.647 1.00 98.19 112 ALA A CA 1
ATOM 861 C C . ALA A 1 112 ? -8.978 -14.573 0.092 1.00 98.19 112 ALA A C 1
ATOM 863 O O . ALA A 1 112 ? -10.207 -14.608 -0.011 1.00 98.19 112 ALA A O 1
ATOM 864 N N . VAL A 1 113 ? -8.347 -13.591 0.746 1.00 98.19 113 VAL A N 1
ATOM 865 C CA . VAL A 1 113 ? -9.041 -12.443 1.354 1.00 98.19 113 VAL A CA 1
ATOM 866 C C . VAL A 1 113 ? -9.858 -11.693 0.301 1.00 98.19 113 VAL A C 1
ATOM 868 O O . VAL A 1 113 ? -11.059 -11.497 0.494 1.00 98.19 113 VAL A O 1
ATOM 871 N N . LEU A 1 114 ? -9.261 -11.336 -0.843 1.00 97.06 114 LEU A N 1
ATOM 872 C CA . LEU A 1 114 ? -9.968 -10.636 -1.926 1.00 97.06 114 LEU A CA 1
ATOM 873 C C . LEU A 1 114 ? -11.171 -11.438 -2.439 1.00 97.06 114 LEU A C 1
ATOM 875 O O . LEU A 1 114 ? -12.269 -10.890 -2.569 1.00 97.06 114 LEU A O 1
ATOM 879 N N . VAL A 1 115 ? -10.987 -12.743 -2.665 1.00 97.25 115 VAL A N 1
ATOM 880 C CA . VAL A 1 115 ? -12.061 -13.643 -3.115 1.00 97.25 115 VAL A CA 1
ATOM 881 C C . VAL A 1 115 ? -13.188 -13.721 -2.083 1.00 97.25 115 VAL A C 1
ATOM 883 O O . VAL A 1 115 ? -14.358 -13.642 -2.456 1.00 97.25 115 VAL A O 1
ATOM 886 N N . SER A 1 116 ? -12.860 -13.814 -0.790 1.00 97.31 116 SER A N 1
ATOM 887 C CA . SER A 1 116 ? -13.853 -13.883 0.293 1.00 97.31 116 SER A CA 1
ATOM 888 C C . SER A 1 116 ? -14.735 -12.630 0.379 1.00 97.31 116 SER A C 1
ATOM 890 O O . SER A 1 116 ? -15.896 -12.715 0.773 1.00 97.31 116 SER A O 1
ATOM 892 N N . GLN A 1 117 ? -14.202 -11.478 -0.044 1.00 94.81 117 GLN A N 1
ATOM 893 C CA . GLN A 1 117 ? -14.904 -10.193 -0.086 1.00 94.81 117 GLN A CA 1
ATOM 894 C C . GLN A 1 117 ? -15.603 -9.933 -1.434 1.00 94.81 117 GLN A C 1
ATOM 896 O O . GLN A 1 117 ? -16.155 -8.854 -1.646 1.00 94.81 117 GLN A O 1
ATOM 901 N N . GLY A 1 118 ? -15.582 -10.896 -2.364 1.00 94.06 118 GLY A N 1
ATOM 902 C CA . GLY A 1 118 ? -16.180 -10.752 -3.693 1.00 94.06 118 GLY A CA 1
ATOM 903 C C . GLY A 1 118 ? -15.426 -9.794 -4.620 1.00 94.06 118 GLY A C 1
ATOM 904 O O . GLY A 1 118 ? -15.998 -9.313 -5.599 1.00 94.06 118 GLY A O 1
ATOM 905 N N . VAL A 1 119 ? -14.156 -9.497 -4.329 1.00 93.19 119 VAL A N 1
ATOM 906 C CA . VAL A 1 119 ? -13.314 -8.647 -5.175 1.00 93.19 119 VAL A CA 1
ATOM 907 C C . VAL A 1 119 ? -12.682 -9.493 -6.280 1.00 93.19 119 VAL A C 1
ATOM 909 O O . VAL A 1 119 ? -12.052 -10.517 -6.025 1.00 93.19 119 VAL A O 1
ATOM 912 N N . SER A 1 120 ? -12.844 -9.053 -7.530 1.00 91.81 120 SER A N 1
ATOM 913 C CA . SER A 1 120 ? -12.229 -9.706 -8.690 1.00 91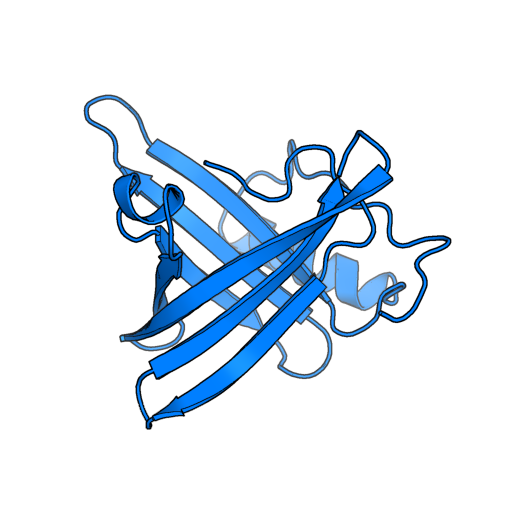.81 120 SER A CA 1
ATOM 914 C C . SER A 1 120 ? -10.705 -9.649 -8.602 1.00 91.81 120 SER A C 1
ATOM 916 O O . SER A 1 120 ? -10.128 -8.575 -8.442 1.00 91.81 120 SER A O 1
ATOM 918 N N . LEU A 1 121 ? -10.055 -10.796 -8.808 1.00 93.31 121 LEU A N 1
ATOM 919 C CA . LEU A 1 121 ? -8.601 -10.872 -8.968 1.00 93.31 121 LEU A CA 1
ATOM 920 C C . LEU A 1 121 ? -8.132 -10.369 -10.337 1.00 93.31 121 LEU A C 1
ATOM 922 O O . LEU A 1 121 ? -6.945 -10.181 -10.541 1.00 93.31 121 LEU A O 1
ATOM 926 N N . ASN A 1 122 ? -9.032 -10.142 -11.293 1.00 91.81 122 ASN A N 1
ATOM 927 C CA . ASN A 1 122 ? -8.685 -9.534 -12.576 1.00 91.81 122 ASN A CA 1
ATOM 928 C C . ASN A 1 122 ? -9.017 -8.032 -12.544 1.00 91.81 122 ASN A C 1
ATOM 930 O O . ASN A 1 122 ? -10.148 -7.703 -12.166 1.00 91.81 122 ASN A O 1
ATOM 934 N N . PRO A 1 123 ? -8.110 -7.130 -12.980 1.00 90.62 123 PRO A N 1
ATOM 935 C CA . PRO A 1 123 ? -6.799 -7.369 -13.604 1.00 90.62 123 PRO A CA 1
ATOM 936 C C . PRO A 1 123 ? -5.606 -7.206 -12.629 1.00 90.62 123 PRO A C 1
ATOM 938 O O . PRO A 1 123 ? -4.713 -6.392 -12.874 1.00 90.62 123 PRO A O 1
ATOM 941 N N . LEU A 1 124 ? -5.571 -7.936 -11.508 1.00 93.44 124 LEU A N 1
ATOM 942 C CA . LEU A 1 124 ? -4.442 -7.864 -10.576 1.00 93.44 124 LEU A CA 1
ATOM 943 C C . LEU A 1 124 ? -3.154 -8.270 -11.301 1.00 93.44 124 LEU A C 1
ATOM 945 O O . LEU A 1 124 ? -3.098 -9.285 -11.993 1.00 93.44 124 LEU A O 1
ATOM 949 N N . THR A 1 125 ? -2.127 -7.440 -11.162 1.00 93.69 125 THR A N 1
ATOM 950 C CA . THR A 1 125 ? -0.853 -7.607 -11.859 1.00 93.69 125 THR A CA 1
ATOM 951 C C . THR A 1 125 ? 0.256 -7.726 -10.830 1.00 93.69 125 THR A C 1
ATOM 953 O O . THR A 1 125 ? 0.317 -6.935 -9.891 1.00 93.69 125 THR A O 1
ATOM 956 N N . VAL A 1 126 ? 1.135 -8.711 -11.008 1.00 94.94 126 VAL A N 1
ATOM 957 C CA . VAL A 1 126 ? 2.312 -8.877 -10.152 1.00 94.94 126 VAL A CA 1
ATOM 958 C C . VAL A 1 126 ? 3.330 -7.795 -10.493 1.00 94.94 126 VAL A C 1
ATOM 960 O O . VAL A 1 126 ? 3.768 -7.674 -11.639 1.00 94.94 126 VAL A O 1
ATOM 963 N N . THR A 1 127 ? 3.719 -7.013 -9.491 1.00 94.88 127 THR A N 1
ATOM 964 C CA . THR A 1 127 ? 4.796 -6.031 -9.621 1.00 94.88 127 THR A CA 1
ATOM 965 C C . THR A 1 127 ? 6.143 -6.736 -9.741 1.00 94.88 127 THR A C 1
ATOM 967 O O . THR A 1 127 ? 6.467 -7.613 -8.946 1.00 94.88 127 THR A O 1
ATOM 970 N N . ASN A 1 128 ? 6.974 -6.311 -10.693 1.00 95.06 128 ASN A N 1
ATOM 971 C CA . ASN A 1 128 ? 8.347 -6.796 -10.788 1.00 95.06 128 ASN A CA 1
ATOM 972 C C . ASN A 1 128 ? 9.201 -6.218 -9.640 1.00 95.06 128 ASN A C 1
ATOM 974 O O . ASN A 1 128 ? 9.433 -5.008 -9.585 1.00 95.06 128 ASN A O 1
ATOM 978 N N . GLN A 1 129 ? 9.669 -7.087 -8.742 1.00 94.56 129 GLN A N 1
ATOM 979 C CA . GLN A 1 129 ? 10.538 -6.753 -7.603 1.00 94.56 129 GLN A CA 1
ATOM 980 C C . GLN A 1 129 ? 11.976 -7.291 -7.762 1.00 94.56 129 GLN A C 1
ATOM 982 O O . GLN A 1 129 ? 12.767 -7.283 -6.818 1.00 94.56 129 GLN A O 1
ATOM 987 N N . SER A 1 130 ? 12.350 -7.760 -8.957 1.00 92.12 130 SER A N 1
ATOM 988 C CA . SER A 1 130 ? 13.684 -8.298 -9.238 1.00 92.12 130 SER A CA 1
ATOM 989 C C . SER A 1 130 ? 14.679 -7.203 -9.640 1.00 92.12 130 SER A C 1
ATOM 991 O O . SER A 1 130 ? 14.339 -6.243 -10.338 1.00 92.12 130 SER A O 1
ATOM 993 N N . GLY A 1 131 ? 15.948 -7.375 -9.251 1.00 89.31 131 GLY A N 1
ATOM 994 C CA . GLY A 1 131 ? 17.031 -6.463 -9.646 1.00 89.31 131 GLY A CA 1
ATOM 995 C C . GLY A 1 131 ? 16.837 -5.033 -9.132 1.00 89.31 131 GLY A C 1
ATOM 996 O O . GLY A 1 131 ? 17.141 -4.071 -9.839 1.00 89.31 131 GLY A O 1
ATOM 997 N N . CYS A 1 132 ? 16.269 -4.900 -7.936 1.00 88.38 132 CYS A N 1
ATOM 998 C CA . CYS A 1 132 ? 16.058 -3.630 -7.258 1.00 88.38 132 CYS A CA 1
ATOM 999 C C . CYS A 1 132 ? 17.242 -3.367 -6.322 1.00 88.38 132 CYS A C 1
ATOM 1001 O O . CYS A 1 132 ? 17.533 -4.195 -5.458 1.00 88.38 132 CYS A O 1
ATOM 1003 N N . SER A 1 133 ? 17.932 -2.238 -6.478 1.00 78.06 133 SER A N 1
ATOM 1004 C CA . SER A 1 133 ? 18.879 -1.783 -5.458 1.00 78.06 133 SER A CA 1
ATOM 1005 C C . SER A 1 133 ? 18.111 -1.436 -4.184 1.00 78.06 133 SER A C 1
ATOM 1007 O O . SER A 1 133 ? 16.979 -0.952 -4.257 1.00 78.06 133 SER A O 1
ATOM 1009 N N . ASP A 1 134 ? 18.697 -1.695 -3.023 1.00 62.97 134 ASP A N 1
ATOM 1010 C CA . ASP A 1 134 ? 18.253 -1.018 -1.808 1.00 62.97 134 ASP A CA 1
ATOM 1011 C C . ASP A 1 134 ? 18.647 0.453 -1.974 1.00 62.97 134 ASP A C 1
ATOM 1013 O O . ASP A 1 134 ? 19.808 0.751 -2.266 1.00 62.97 134 ASP A O 1
ATOM 1017 N N . ALA A 1 135 ? 17.646 1.333 -1.973 1.00 46.62 135 ALA A N 1
ATOM 1018 C CA . ALA A 1 135 ? 17.853 2.774 -2.047 1.00 46.62 135 ALA A CA 1
ATOM 1019 C C . ALA A 1 135 ? 18.341 3.309 -0.696 1.00 46.62 135 ALA A C 1
ATOM 1021 O O . ALA A 1 135 ? 17.879 2.782 0.340 1.00 46.62 135 ALA A O 1
#

InterPro domains:
  IPR000566 Lipocalin/cytosolic fatty-acid binding domain [PF00061] (3-128)
  IPR002969 Apolipoprotein D [PR01219] (43-54)
  IPR002969 Apolipoprotein D [PR01219] (87-103)
  IPR002969 Apolipoprotein D [PR01219] (113-132)
  IPR012674 Calycin [G3DSA:2.40.128.20] (1-135)
  IPR012674 Calycin [SSF50814] (2-132)
  IPR022271 Lipocalin, ApoD type [PIRSF036893] (2-133)

Radius of gyration: 14.94 Å; chains: 1; bounding box: 41×38×35 Å

Foldseek 3Di:
DDQCPQWAQWDWDWADPDPFKIKIKIWTQHNVRDIDIWIWMWGHPDVQWTWTAIDDPSNVVPTWIWGFLDDPPQFWTKTWTWDDDPPDIDIDIDIDTPDLDGDPVSVVVSVVSCVVVVHDCPPPDDHHNPPDDDD

Secondary structure (DSSP, 8-state):
--TTTT-EEEEEEEEESSSSEEEEEEEEE-TTS-EEEEEEEEEEEETTEEEEEE-GGGGGG--EEEEEEEE-SSSEEEEEEEEE-SS-EEEEEEEEESSSS--HHHHHHHHHHHHHTT---TT------TTPPP-